Protein AF-A0A846C1R8-F1 (afdb_monomer)

Sequence (75 aa):
MQSLYCYIHKKSVPPNVAPPIKTVIIWIAKLGGFLDRKKDGEPGIKCLWKGLRRLFDIAQSWKLAKSSSEDDFKI

Radius of gyration: 14.71 Å; Cα contacts (8 Å, |Δi|>4): 62; chains: 1; bounding box: 34×23×45 Å

Mean predicted aligned error: 6.39 Å

pLDDT: mean 85.67, std 12.51, range [44.19, 97.0]

Stru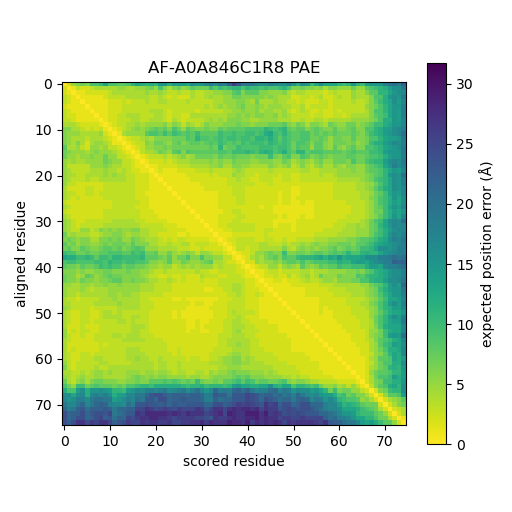cture (mmCIF, N/CA/C/O backbone):
data_AF-A0A846C1R8-F1
#
_entry.id   AF-A0A846C1R8-F1
#
loop_
_atom_site.group_PDB
_atom_site.id
_atom_site.type_symbol
_atom_site.label_atom_id
_atom_site.label_alt_id
_atom_site.label_comp_id
_atom_site.label_asym_id
_atom_site.label_entity_id
_atom_site.label_seq_id
_atom_site.pdbx_PDB_ins_code
_atom_site.Cartn_x
_atom_site.Cartn_y
_atom_site.Cartn_z
_atom_site.occupancy
_atom_site.B_iso_or_equiv
_atom_site.auth_seq_id
_atom_site.auth_comp_id
_atom_site.auth_asym_id
_atom_site.auth_atom_id
_atom_site.pdbx_PDB_model_num
ATOM 1 N N . MET A 1 1 ? -2.921 -3.884 -12.045 1.00 61.62 1 MET A N 1
ATOM 2 C CA . MET A 1 1 ? -1.805 -3.726 -11.082 1.00 61.62 1 MET A CA 1
ATOM 3 C C . MET A 1 1 ? -1.082 -5.059 -10.894 1.00 61.62 1 MET A C 1
ATOM 5 O O . MET A 1 1 ? -1.374 -5.787 -9.955 1.00 61.62 1 MET A O 1
ATOM 9 N N . GLN A 1 2 ? -0.171 -5.404 -11.807 1.00 81.06 2 GLN A N 1
ATOM 10 C CA . GLN A 1 2 ? 0.591 -6.662 -11.748 1.00 81.06 2 GLN A CA 1
ATOM 11 C C . GLN A 1 2 ? 1.714 -6.586 -10.699 1.00 81.06 2 GLN A C 1
ATOM 13 O O . GLN A 1 2 ? 1.853 -7.482 -9.875 1.00 81.06 2 GLN A O 1
ATOM 18 N N . SER A 1 3 ? 2.421 -5.453 -10.647 1.00 84.06 3 SER A N 1
ATOM 19 C CA . SER A 1 3 ? 3.508 -5.186 -9.696 1.00 84.06 3 SER A CA 1
ATOM 20 C C . SER A 1 3 ? 3.083 -5.293 -8.224 1.00 84.06 3 SER A C 1
ATOM 22 O O . SER A 1 3 ? 3.788 -5.905 -7.428 1.00 84.06 3 SER A O 1
ATOM 24 N N . LEU A 1 4 ? 1.906 -4.762 -7.861 1.00 87.81 4 LEU A N 1
ATOM 25 C CA . LEU A 1 4 ? 1.357 -4.855 -6.499 1.00 87.81 4 LEU A CA 1
ATOM 26 C C . LEU A 1 4 ? 1.130 -6.306 -6.068 1.00 87.81 4 LEU A C 1
ATOM 28 O O . LEU A 1 4 ? 1.518 -6.694 -4.967 1.00 87.81 4 LEU A O 1
ATOM 32 N N . TYR A 1 5 ? 0.502 -7.102 -6.937 1.00 87.12 5 TYR A N 1
ATOM 33 C CA . TYR A 1 5 ? 0.239 -8.508 -6.651 1.00 87.12 5 TYR A CA 1
ATOM 34 C C . TYR A 1 5 ? 1.548 -9.273 -6.462 1.00 87.12 5 TYR A C 1
ATOM 36 O O . TYR A 1 5 ? 1.723 -9.963 -5.459 1.00 87.12 5 TYR A O 1
ATOM 44 N N . CYS A 1 6 ? 2.473 -9.113 -7.409 1.00 85.69 6 CYS A N 1
ATOM 45 C CA . CYS A 1 6 ? 3.776 -9.762 -7.385 1.00 85.69 6 CYS A CA 1
ATOM 46 C C . CYS A 1 6 ? 4.555 -9.418 -6.111 1.00 85.69 6 CYS A C 1
ATOM 48 O O . CYS A 1 6 ? 5.117 -10.308 -5.475 1.00 85.69 6 CYS A O 1
ATOM 50 N N . TYR A 1 7 ? 4.507 -8.154 -5.681 1.00 87.25 7 TYR A N 1
ATOM 51 C CA . TYR A 1 7 ? 5.141 -7.692 -4.450 1.00 87.25 7 TYR A CA 1
ATOM 52 C C . TYR A 1 7 ? 4.531 -8.324 -3.189 1.00 87.25 7 TYR A C 1
ATOM 54 O O . TYR A 1 7 ? 5.259 -8.831 -2.337 1.00 87.25 7 TYR A O 1
ATOM 62 N N . ILE A 1 8 ? 3.200 -8.343 -3.071 1.00 86.38 8 ILE A N 1
ATOM 63 C CA . ILE A 1 8 ? 2.507 -8.877 -1.886 1.00 86.38 8 ILE A CA 1
ATOM 64 C C . ILE A 1 8 ? 2.644 -10.393 -1.784 1.00 86.38 8 ILE A C 1
ATOM 66 O O . ILE A 1 8 ? 2.899 -10.923 -0.704 1.00 86.38 8 ILE A O 1
ATOM 70 N N . HIS A 1 9 ? 2.477 -11.092 -2.904 1.00 86.44 9 HIS A N 1
ATOM 71 C CA . HIS A 1 9 ? 2.521 -12.549 -2.949 1.00 86.44 9 HIS A CA 1
ATOM 72 C C . HIS A 1 9 ? 3.933 -13.104 -3.159 1.00 86.44 9 HIS A C 1
ATOM 74 O O . HIS A 1 9 ? 4.091 -14.323 -3.164 1.00 86.44 9 HIS A O 1
ATOM 80 N N . LYS A 1 10 ? 4.945 -12.238 -3.319 1.00 84.94 10 LYS A N 1
ATOM 81 C CA . LYS A 1 10 ? 6.340 -12.599 -3.623 1.00 84.94 10 LYS A CA 1
ATOM 82 C C . LYS A 1 10 ? 6.449 -13.557 -4.817 1.00 84.94 10 LYS A C 1
ATOM 84 O O . LYS A 1 10 ? 7.208 -14.521 -4.791 1.00 84.94 10 LYS A O 1
ATOM 89 N N . LYS A 1 11 ? 5.652 -13.307 -5.858 1.00 84.62 11 LYS A N 1
ATOM 90 C CA . LYS A 1 11 ? 5.626 -14.093 -7.100 1.00 84.62 11 LYS A CA 1
ATOM 91 C C . LYS A 1 11 ? 6.079 -13.224 -8.263 1.00 84.62 11 LYS A C 1
ATOM 93 O O . LYS A 1 11 ? 5.742 -12.051 -8.304 1.00 84.62 11 LYS A O 1
ATOM 98 N N . SER A 1 12 ? 6.804 -13.808 -9.216 1.00 76.94 12 SER A N 1
ATOM 99 C CA . SER A 1 12 ? 7.206 -13.103 -10.444 1.00 76.94 12 SER A CA 1
ATOM 100 C C . SER A 1 12 ? 6.074 -13.052 -11.483 1.00 76.94 12 SER A C 1
ATOM 102 O O . SER A 1 12 ? 6.007 -12.145 -12.309 1.00 76.94 12 SER A O 1
ATOM 104 N N . VAL A 1 13 ? 5.134 -14.002 -11.403 1.00 81.62 13 VAL A N 1
ATOM 105 C CA . VAL A 1 13 ? 4.019 -14.122 -12.346 1.00 81.62 13 VAL A CA 1
ATOM 106 C C . VAL A 1 13 ? 2.764 -13.458 -11.768 1.00 81.62 13 VAL A C 1
ATOM 108 O O . VAL A 1 13 ? 2.291 -13.876 -10.703 1.00 81.62 13 VAL A O 1
ATOM 111 N N . PRO A 1 14 ? 2.207 -12.439 -12.443 1.00 82.44 14 PRO A N 1
ATOM 112 C CA . PRO A 1 14 ? 0.947 -11.832 -12.043 1.00 82.44 14 PRO A CA 1
ATOM 113 C C . PRO A 1 14 ? -0.247 -12.738 -12.382 1.00 82.44 14 PRO A C 1
ATOM 115 O O . PRO A 1 14 ? -0.160 -13.578 -13.278 1.00 82.44 14 PRO A O 1
ATOM 118 N N . PRO A 1 15 ? -1.386 -12.572 -11.693 1.00 83.50 15 PRO A N 1
ATOM 119 C CA . PRO A 1 15 ? -2.567 -13.376 -11.941 1.00 83.50 15 PRO A CA 1
ATOM 120 C C . PRO A 1 15 ? -3.189 -12.966 -13.276 1.00 83.50 15 PRO A C 1
ATOM 122 O O . PRO A 1 15 ? -3.199 -11.786 -13.631 1.00 83.50 15 PRO A O 1
ATOM 125 N N . ASN A 1 16 ? -3.753 -13.943 -13.985 1.00 83.12 16 ASN A N 1
ATOM 126 C CA . ASN A 1 16 ? -4.481 -13.689 -15.229 1.00 83.12 16 ASN A CA 1
ATOM 127 C C . ASN A 1 16 ? -5.828 -12.984 -14.966 1.00 83.12 16 ASN A C 1
ATOM 129 O O . ASN A 1 16 ? -6.292 -12.173 -15.759 1.00 83.12 16 ASN A O 1
ATOM 133 N N . VAL A 1 17 ? -6.439 -13.258 -13.808 1.00 86.94 17 VAL A N 1
ATOM 134 C CA . VAL A 1 17 ? -7.697 -12.636 -13.380 1.00 86.94 17 VAL A CA 1
ATOM 135 C C . VAL A 1 17 ? -7.410 -11.481 -12.427 1.00 86.94 17 VAL A C 1
ATOM 137 O O . VAL A 1 17 ? -6.668 -11.628 -11.452 1.00 86.94 17 VAL A O 1
ATOM 140 N N . ALA A 1 18 ? -8.015 -10.325 -12.698 1.00 85.19 18 ALA A N 1
ATOM 141 C CA . ALA A 1 18 ? -7.882 -9.155 -11.844 1.00 85.19 18 ALA A CA 1
ATOM 142 C C . ALA A 1 18 ? -8.574 -9.379 -10.481 1.00 85.19 18 ALA A C 1
ATOM 144 O O . ALA A 1 18 ? -9.714 -9.846 -10.440 1.00 85.19 18 ALA A O 1
ATOM 145 N N . PRO A 1 19 ? -7.920 -9.034 -9.358 1.00 88.94 19 PRO A N 1
ATOM 146 C CA . PRO A 1 19 ? -8.536 -9.120 -8.040 1.00 88.94 19 PRO A CA 1
ATOM 147 C C . PRO A 1 19 ? -9.638 -8.057 -7.862 1.00 88.94 19 PRO A C 1
ATOM 149 O O . PRO A 1 19 ? -9.586 -7.003 -8.504 1.00 88.94 19 PRO A O 1
ATOM 152 N N . PRO A 1 20 ? -10.600 -8.273 -6.945 1.00 92.50 20 PRO A N 1
ATOM 153 C CA . PRO A 1 20 ? -11.627 -7.286 -6.622 1.00 92.50 20 PRO A CA 1
ATOM 154 C C . PRO A 1 20 ? -11.035 -5.967 -6.114 1.00 92.50 20 PRO A C 1
ATOM 156 O O . PRO A 1 20 ? -10.050 -5.959 -5.371 1.00 92.50 20 PRO A O 1
ATOM 159 N N . ILE A 1 21 ? -11.689 -4.844 -6.427 1.00 91.19 21 ILE A N 1
ATOM 160 C CA . ILE A 1 21 ? -11.197 -3.509 -6.048 1.00 91.19 21 ILE A CA 1
ATOM 161 C C . ILE A 1 21 ? -11.014 -3.352 -4.534 1.00 91.19 21 ILE A C 1
ATOM 163 O O . ILE A 1 21 ? -10.012 -2.800 -4.088 1.00 91.19 21 ILE A O 1
ATOM 167 N N . LYS A 1 22 ? -11.924 -3.917 -3.731 1.00 90.94 22 LYS A N 1
ATOM 168 C CA . LYS A 1 22 ? -11.833 -3.897 -2.265 1.00 90.94 22 LYS A CA 1
ATOM 169 C C . LYS A 1 22 ? -10.546 -4.559 -1.7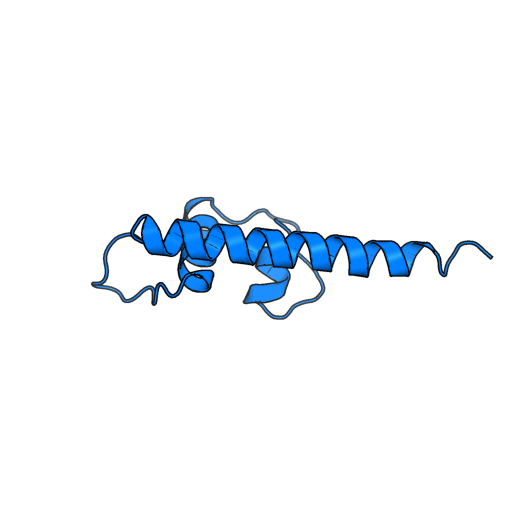69 1.00 90.94 22 LYS A C 1
ATOM 171 O O . LYS A 1 22 ? -9.870 -4.024 -0.897 1.00 90.94 22 LYS A O 1
ATOM 176 N N . THR A 1 23 ? -10.175 -5.690 -2.363 1.00 91.25 23 THR A N 1
ATOM 177 C CA . THR A 1 23 ? -8.936 -6.404 -2.042 1.00 91.25 23 THR A CA 1
ATOM 178 C C . THR A 1 23 ? -7.712 -5.564 -2.396 1.00 91.25 23 THR A C 1
ATOM 180 O O . THR A 1 23 ? -6.785 -5.462 -1.596 1.00 91.25 23 THR A O 1
ATOM 183 N N . VAL A 1 24 ? -7.734 -4.899 -3.553 1.00 93.06 24 VAL A N 1
ATOM 184 C CA . VAL A 1 24 ? -6.660 -3.989 -3.976 1.00 93.06 24 VAL A CA 1
ATOM 185 C C . VAL A 1 24 ? -6.518 -2.810 -3.009 1.00 93.06 24 VAL A C 1
ATOM 187 O O . VAL A 1 24 ? -5.403 -2.477 -2.619 1.00 93.06 24 VAL A O 1
ATOM 190 N N . ILE A 1 25 ? -7.625 -2.210 -2.569 1.00 93.44 25 ILE A N 1
ATOM 191 C CA . ILE A 1 25 ? -7.617 -1.109 -1.593 1.00 93.44 25 ILE A CA 1
ATOM 192 C C . ILE A 1 25 ? -6.990 -1.560 -0.269 1.00 93.44 25 ILE A C 1
ATOM 194 O O . ILE A 1 25 ? -6.137 -0.857 0.273 1.00 93.44 25 ILE A O 1
ATOM 198 N N . ILE A 1 26 ? -7.347 -2.749 0.225 1.00 93.69 26 ILE A N 1
ATOM 199 C CA . ILE A 1 26 ? -6.761 -3.315 1.450 1.00 93.69 26 ILE A CA 1
ATOM 200 C C . ILE A 1 26 ? -5.257 -3.533 1.272 1.00 93.69 26 ILE A C 1
ATOM 202 O O . ILE A 1 26 ? -4.469 -3.134 2.123 1.00 93.69 26 ILE A O 1
ATOM 206 N N . TRP A 1 27 ? -4.828 -4.111 0.154 1.00 94.81 27 TRP A N 1
ATOM 207 C CA . TRP A 1 27 ? -3.414 -4.298 -0.170 1.00 94.81 27 TRP A CA 1
ATOM 208 C C . TRP A 1 27 ? -2.621 -2.993 -0.180 1.00 94.81 27 TRP A C 1
ATOM 210 O O . TRP A 1 27 ? -1.549 -2.920 0.421 1.00 94.81 27 TRP A O 1
ATOM 220 N N . ILE A 1 28 ? -3.168 -1.950 -0.802 1.00 95.25 28 ILE A N 1
ATOM 221 C CA . ILE A 1 28 ? -2.576 -0.610 -0.800 1.00 95.25 28 ILE A CA 1
ATOM 222 C C . ILE A 1 28 ? -2.492 -0.084 0.632 1.00 95.25 28 ILE A C 1
ATOM 224 O O . ILE A 1 28 ? -1.431 0.358 1.064 1.00 95.25 28 ILE A O 1
ATOM 228 N N . ALA A 1 29 ? -3.567 -0.185 1.409 1.00 95.44 29 ALA A N 1
ATOM 229 C CA . ALA A 1 29 ? -3.558 0.252 2.797 1.00 95.44 29 ALA A CA 1
ATOM 230 C C . ALA A 1 29 ? -2.508 -0.495 3.638 1.00 95.44 29 ALA A C 1
ATOM 232 O O . ALA A 1 29 ? -1.839 0.128 4.466 1.00 95.44 29 ALA A O 1
ATOM 233 N N . LYS A 1 30 ? -2.316 -1.801 3.406 1.00 93.88 30 LYS A N 1
ATOM 234 C CA . LYS A 1 30 ? -1.303 -2.623 4.089 1.00 93.88 30 LYS A CA 1
ATOM 235 C C . LYS A 1 30 ? 0.116 -2.147 3.792 1.00 93.88 30 LYS A C 1
ATOM 237 O O . LYS A 1 30 ? 0.918 -2.063 4.717 1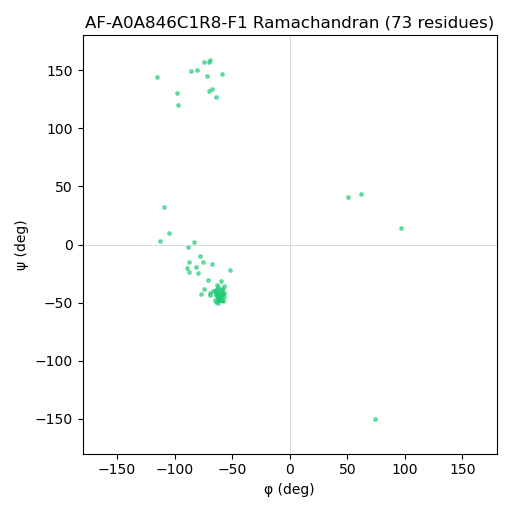.00 93.88 30 LYS A O 1
ATOM 242 N N . LEU A 1 31 ? 0.408 -1.722 2.558 1.00 94.50 31 LEU A N 1
ATOM 243 C CA . LEU A 1 31 ? 1.680 -1.052 2.237 1.00 94.50 31 LEU A 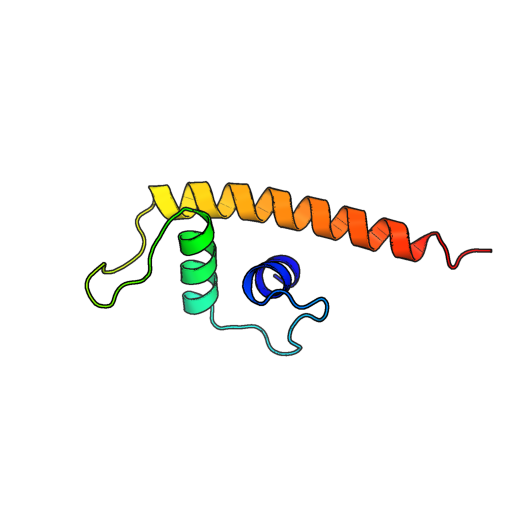CA 1
ATOM 244 C C . LEU A 1 31 ? 1.883 0.237 3.047 1.00 94.50 31 LEU A C 1
ATOM 246 O O . LEU A 1 31 ? 3.010 0.591 3.379 1.00 94.50 31 LEU A O 1
ATOM 250 N N . GLY A 1 32 ? 0.796 0.933 3.381 1.00 93.25 32 GLY A N 1
ATOM 251 C CA . GLY A 1 32 ? 0.806 2.126 4.225 1.00 93.25 32 GLY A CA 1
ATOM 252 C C . GLY A 1 32 ? 0.807 1.864 5.735 1.00 93.25 32 GLY A C 1
ATOM 253 O O . GLY A 1 32 ? 0.770 2.831 6.505 1.00 93.25 32 GLY A O 1
ATOM 254 N N . GLY A 1 33 ? 0.844 0.600 6.169 1.00 93.12 33 GLY A N 1
ATOM 255 C CA . GLY A 1 33 ? 0.858 0.190 7.577 1.00 93.12 33 GLY A CA 1
ATOM 256 C C . GLY A 1 33 ? -0.506 -0.190 8.164 1.00 93.12 33 GLY A C 1
ATOM 257 O O . GLY A 1 33 ? -0.636 -0.272 9.381 1.00 93.12 33 GLY A O 1
ATOM 258 N N . PHE A 1 34 ? -1.536 -0.400 7.339 1.00 93.75 34 PHE A N 1
ATOM 259 C CA . PHE A 1 34 ? -2.799 -0.981 7.802 1.00 93.75 34 PHE A CA 1
ATOM 260 C C . PHE A 1 34 ? -2.608 -2.464 8.144 1.00 93.75 34 PHE A C 1
ATOM 262 O O . PHE A 1 34 ? -2.030 -3.211 7.359 1.00 93.75 34 PHE A O 1
ATOM 269 N N . LEU A 1 35 ? -3.087 -2.894 9.310 1.00 89.06 35 LEU A N 1
ATOM 270 C CA . LEU A 1 35 ? -2.896 -4.269 9.783 1.00 89.06 35 LEU A CA 1
ATOM 271 C C . LEU A 1 35 ? -3.981 -5.232 9.301 1.00 89.06 35 LEU A C 1
ATOM 273 O O . LEU A 1 35 ? -3.707 -6.427 9.218 1.00 89.06 35 LEU A O 1
ATOM 277 N N . ASP A 1 36 ? -5.168 -4.720 8.954 1.00 90.69 36 ASP A N 1
ATOM 278 C CA . ASP A 1 36 ? -6.310 -5.528 8.506 1.00 90.69 36 ASP A CA 1
ATOM 279 C C . ASP A 1 36 ? -6.804 -6.518 9.585 1.00 90.69 36 ASP A C 1
ATOM 281 O O . ASP A 1 36 ? -7.059 -7.694 9.319 1.00 90.69 36 ASP A O 1
ATOM 285 N N . ARG A 1 37 ? -6.915 -6.070 10.850 1.00 91.38 37 ARG A N 1
ATOM 286 C CA . ARG A 1 37 ? -7.504 -6.895 11.922 1.00 91.38 37 ARG A CA 1
ATOM 287 C C . ARG A 1 37 ? -9.027 -6.848 11.848 1.00 91.38 37 ARG A C 1
ATOM 289 O O . ARG A 1 37 ? -9.614 -5.820 11.524 1.00 91.38 37 ARG A O 1
ATOM 296 N N . LYS A 1 38 ? -9.687 -7.928 12.286 1.00 84.00 38 LYS A N 1
ATOM 297 C CA . LYS A 1 38 ? -11.159 -8.088 12.246 1.00 84.00 38 LYS A CA 1
ATOM 298 C C . LYS A 1 38 ? -11.973 -6.932 12.864 1.00 84.00 38 LYS A C 1
ATOM 300 O O . LYS A 1 38 ? -13.147 -6.808 12.544 1.00 84.00 38 LYS A O 1
ATOM 305 N N . LYS A 1 39 ? -11.386 -6.125 13.758 1.00 86.31 39 LYS A N 1
ATOM 306 C CA . LYS A 1 39 ? -12.046 -4.997 14.445 1.00 86.31 39 LYS A CA 1
ATOM 307 C C . LYS A 1 39 ? -11.504 -3.614 14.056 1.00 86.31 39 LYS A C 1
ATOM 309 O O . LYS A 1 39 ? -11.952 -2.630 14.628 1.00 86.31 39 LYS A O 1
ATOM 314 N N . ASP A 1 40 ? -10.553 -3.525 13.124 1.00 80.31 40 ASP A N 1
ATOM 315 C CA . ASP A 1 40 ? -9.931 -2.240 12.758 1.00 80.31 40 ASP A CA 1
ATOM 316 C C . ASP A 1 40 ? -10.841 -1.362 11.879 1.00 80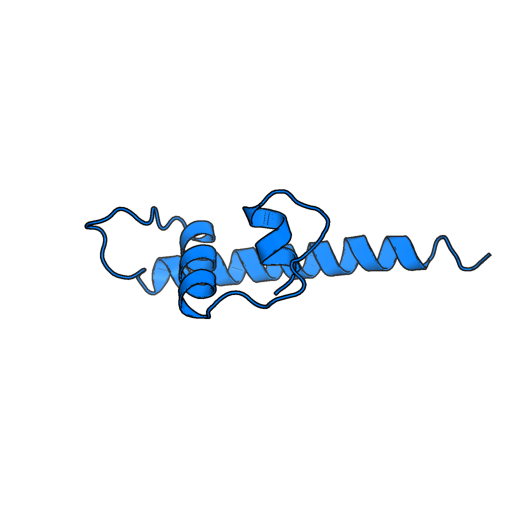.31 40 ASP A C 1
ATOM 318 O O . ASP A 1 40 ? -10.593 -0.166 11.750 1.00 80.31 40 ASP A O 1
ATOM 322 N N . GLY A 1 41 ? -11.902 -1.931 11.296 1.00 86.81 41 GLY A N 1
ATOM 323 C CA . GLY A 1 41 ? -12.778 -1.221 10.365 1.00 86.81 41 GLY A CA 1
ATOM 324 C C . GLY A 1 41 ? -12.120 -1.018 8.999 1.00 86.81 41 GLY A C 1
ATOM 325 O O . GLY A 1 41 ? -11.314 -1.837 8.557 1.00 86.81 41 GLY A O 1
ATOM 326 N N . GLU A 1 42 ? -12.488 0.057 8.306 1.00 89.69 42 GLU A N 1
ATOM 327 C CA . GLU A 1 42 ? -11.924 0.382 6.995 1.00 89.69 42 GLU A CA 1
ATOM 328 C C . GLU A 1 42 ? -10.613 1.177 7.109 1.00 89.69 42 GLU A C 1
ATOM 330 O O . GLU A 1 42 ? -10.417 1.951 8.051 1.00 89.69 42 GLU A O 1
ATOM 335 N N . PRO A 1 43 ? -9.684 1.016 6.151 1.00 93.06 43 PRO A N 1
ATOM 336 C CA . PRO A 1 43 ? -8.419 1.731 6.175 1.00 93.06 43 PRO A CA 1
ATOM 337 C C . PRO A 1 43 ? -8.609 3.246 6.048 1.00 93.06 43 PRO A C 1
ATOM 339 O O . PRO A 1 43 ? -9.202 3.748 5.097 1.00 93.06 43 PRO A O 1
ATOM 342 N N . GLY A 1 44 ? -8.023 3.995 6.984 1.00 93.19 44 GLY A N 1
ATOM 343 C CA . GLY A 1 44 ? -8.061 5.455 6.962 1.00 93.19 44 GLY A CA 1
ATOM 344 C C . GLY A 1 44 ? -7.237 6.086 5.829 1.00 93.19 44 GLY A C 1
ATOM 345 O O . GLY A 1 44 ? -6.257 5.517 5.334 1.00 93.19 44 GLY A O 1
ATOM 346 N N . ILE A 1 45 ? -7.573 7.336 5.488 1.00 93.81 45 ILE A N 1
ATOM 347 C CA . ILE A 1 45 ? -6.977 8.095 4.373 1.00 93.81 45 ILE A CA 1
ATOM 348 C C . ILE A 1 45 ? -5.448 8.231 4.464 1.00 93.81 45 ILE A C 1
ATOM 350 O O . ILE A 1 45 ? -4.751 8.140 3.456 1.00 93.81 45 ILE A O 1
ATOM 354 N N . LYS A 1 46 ? -4.893 8.365 5.676 1.00 94.69 46 LYS A N 1
ATOM 355 C CA . LYS A 1 46 ? -3.437 8.458 5.896 1.00 94.69 46 LYS A CA 1
ATOM 356 C C . LYS A 1 46 ? -2.707 7.171 5.499 1.00 94.69 46 LYS A C 1
ATOM 358 O O . LYS A 1 46 ? -1.615 7.233 4.937 1.00 94.69 46 LYS A O 1
ATOM 363 N N . CYS A 1 47 ? -3.285 6.007 5.797 1.00 93.88 47 CYS A N 1
ATOM 364 C CA . CYS A 1 47 ? -2.705 4.722 5.406 1.00 93.88 47 CYS A CA 1
ATOM 365 C C . CYS A 1 47 ? -2.791 4.529 3.892 1.00 93.88 47 CYS A C 1
ATOM 367 O O . CYS A 1 47 ? -1.804 4.129 3.281 1.00 93.88 47 CYS A O 1
ATOM 369 N N . LEU A 1 48 ? -3.915 4.900 3.277 1.00 95.44 48 LEU A N 1
ATOM 370 C CA . LEU A 1 48 ? -4.067 4.842 1.824 1.00 95.44 48 LEU A CA 1
ATOM 371 C C . LEU A 1 48 ? -3.045 5.721 1.099 1.00 95.44 48 LEU A C 1
ATOM 373 O O . LEU A 1 48 ? -2.363 5.229 0.208 1.00 95.44 48 LEU A O 1
ATOM 377 N N . TRP A 1 49 ? -2.856 6.973 1.520 1.00 96.19 49 TRP A N 1
ATOM 378 C CA . TRP A 1 49 ? -1.866 7.869 0.909 1.00 96.19 49 TRP A CA 1
ATOM 379 C C . TRP A 1 49 ? -0.438 7.324 0.970 1.00 96.19 49 TRP A C 1
ATOM 381 O O . TRP A 1 49 ? 0.263 7.303 -0.043 1.00 96.19 49 TRP A O 1
ATOM 391 N N . LYS A 1 50 ? -0.009 6.840 2.142 1.00 97.00 50 LYS A N 1
ATOM 392 C CA . LYS A 1 50 ? 1.311 6.207 2.296 1.00 97.00 50 LYS A CA 1
ATOM 393 C C . LYS A 1 50 ? 1.449 4.979 1.393 1.00 97.00 50 LYS A C 1
ATOM 395 O O . LYS A 1 50 ? 2.466 4.817 0.722 1.00 97.00 50 LYS A O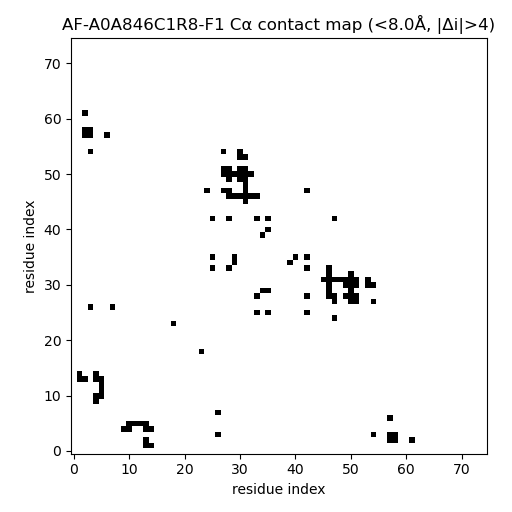 1
ATOM 400 N N . GLY A 1 51 ? 0.410 4.149 1.356 1.00 96.31 51 GLY A N 1
ATOM 401 C CA . GLY A 1 51 ? 0.348 2.954 0.525 1.00 96.31 51 GLY A CA 1
ATOM 402 C C . GLY A 1 51 ? 0.438 3.248 -0.969 1.00 96.31 51 GLY A C 1
ATOM 403 O O . GLY A 1 51 ? 1.197 2.594 -1.677 1.00 96.31 51 GLY A O 1
ATOM 404 N N . LEU A 1 52 ? -0.288 4.263 -1.443 1.00 95.94 52 LEU A N 1
ATOM 405 C CA . LEU A 1 52 ? -0.282 4.695 -2.841 1.00 95.94 52 LEU A CA 1
ATOM 406 C C . LEU A 1 52 ? 1.086 5.220 -3.270 1.00 95.94 52 LEU A C 1
ATOM 408 O O . LEU A 1 52 ? 1.564 4.845 -4.339 1.00 95.94 52 LEU A O 1
ATOM 412 N N . ARG A 1 53 ? 1.746 6.028 -2.430 1.00 96.31 53 ARG A N 1
ATOM 413 C CA . ARG A 1 53 ? 3.112 6.492 -2.709 1.00 96.31 53 ARG A CA 1
ATOM 414 C C . ARG A 1 53 ? 4.071 5.308 -2.843 1.00 96.31 53 ARG A C 1
ATOM 416 O O . ARG A 1 53 ? 4.788 5.219 -3.832 1.00 96.31 53 ARG A O 1
ATOM 423 N N . ARG A 1 54 ? 4.011 4.346 -1.916 1.00 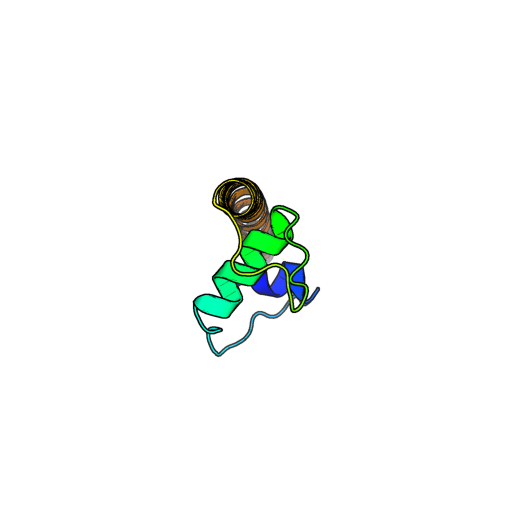95.00 54 ARG A N 1
ATOM 424 C CA . ARG A 1 54 ? 4.857 3.146 -1.976 1.00 95.00 54 ARG A CA 1
ATOM 425 C C . ARG A 1 54 ? 4.559 2.275 -3.196 1.00 95.00 54 ARG A C 1
ATOM 427 O O . ARG A 1 54 ? 5.477 1.730 -3.802 1.00 95.00 54 ARG A O 1
ATOM 434 N N . LEU A 1 55 ? 3.286 2.143 -3.559 1.00 95.00 55 LEU A N 1
ATOM 435 C CA . LEU A 1 55 ? 2.869 1.436 -4.763 1.00 95.00 55 LEU A CA 1
ATOM 436 C C . LEU A 1 55 ? 3.429 2.097 -6.025 1.00 95.00 55 LEU A C 1
ATOM 438 O O . LEU A 1 55 ? 3.852 1.385 -6.933 1.00 95.00 55 LEU A O 1
ATOM 442 N N . PHE A 1 56 ? 3.416 3.429 -6.095 1.00 94.81 56 PHE A N 1
ATOM 443 C CA . PHE A 1 56 ? 3.959 4.154 -7.237 1.00 94.81 56 PHE A CA 1
ATOM 444 C C . PHE A 1 56 ? 5.440 3.823 -7.433 1.00 94.81 56 PHE A C 1
ATOM 446 O O . PHE A 1 56 ? 5.820 3.416 -8.529 1.00 94.81 56 PHE A O 1
ATOM 453 N N . ASP A 1 57 ? 6.234 3.865 -6.360 1.00 94.12 57 ASP A N 1
ATOM 454 C CA . ASP A 1 57 ? 7.652 3.489 -6.399 1.00 94.12 57 ASP A CA 1
ATOM 455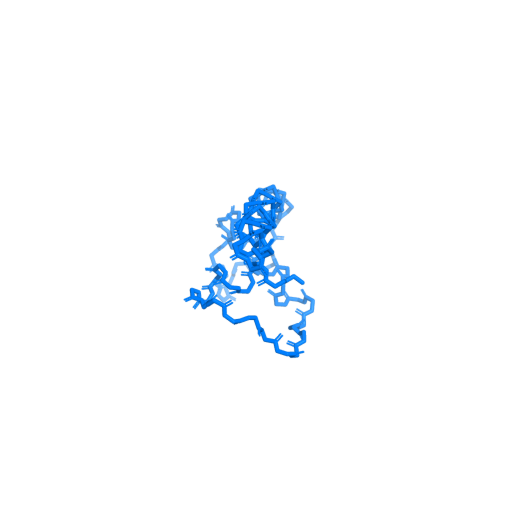 C C . ASP A 1 57 ? 7.837 2.046 -6.896 1.00 94.12 57 ASP A C 1
ATOM 457 O O . ASP A 1 57 ? 8.600 1.796 -7.827 1.00 94.12 57 ASP A O 1
ATOM 461 N N . ILE A 1 58 ? 7.074 1.093 -6.340 1.00 92.94 58 ILE A N 1
ATOM 462 C CA . ILE A 1 58 ? 7.115 -0.323 -6.745 1.00 92.94 58 ILE A CA 1
ATOM 463 C C . ILE A 1 58 ? 6.762 -0.487 -8.228 1.00 92.94 58 ILE A C 1
ATOM 465 O O . ILE A 1 58 ? 7.385 -1.280 -8.932 1.00 92.94 58 ILE A O 1
ATOM 469 N N . ALA A 1 59 ? 5.757 0.237 -8.721 1.00 92.50 59 ALA A N 1
ATOM 470 C CA . ALA A 1 59 ? 5.342 0.171 -10.116 1.00 92.50 59 ALA A CA 1
ATOM 471 C C . ALA A 1 59 ? 6.414 0.727 -11.063 1.00 92.50 59 ALA A C 1
ATOM 473 O O . ALA A 1 59 ? 6.652 0.123 -12.109 1.00 92.50 59 ALA A O 1
ATOM 474 N N . GLN A 1 60 ? 7.083 1.822 -10.689 1.00 93.50 60 GLN A N 1
ATOM 475 C CA . GLN A 1 60 ? 8.204 2.366 -11.458 1.00 93.50 60 GLN A CA 1
ATOM 476 C C . GLN A 1 60 ? 9.378 1.385 -11.486 1.00 93.50 60 GLN A C 1
ATOM 478 O O . GLN A 1 60 ? 9.848 1.036 -12.567 1.00 93.50 60 GLN A O 1
ATOM 483 N N . SER A 1 61 ? 9.796 0.857 -10.331 1.00 91.12 61 SER A N 1
ATOM 484 C CA . SER A 1 61 ? 10.874 -0.138 -10.260 1.00 91.12 61 SER A CA 1
ATOM 485 C C . SER A 1 61 ? 10.554 -1.398 -11.061 1.00 91.12 61 SER A C 1
ATOM 487 O O . SER A 1 61 ? 11.418 -1.917 -11.755 1.00 91.12 61 SER A O 1
ATOM 489 N N . TRP A 1 62 ? 9.307 -1.873 -11.016 1.00 89.69 62 TRP A N 1
ATOM 490 C CA . TRP A 1 62 ? 8.864 -3.021 -11.807 1.00 89.69 62 TRP A CA 1
ATOM 491 C C . TRP A 1 62 ? 8.940 -2.748 -13.310 1.00 89.69 62 TRP A C 1
ATOM 493 O O . TRP A 1 62 ? 9.367 -3.610 -14.073 1.00 89.69 62 TRP A O 1
ATOM 503 N N . LYS A 1 63 ? 8.534 -1.550 -13.746 1.00 89.81 63 LYS A N 1
ATOM 504 C CA . LYS A 1 63 ? 8.620 -1.150 -15.153 1.00 89.81 63 LYS A CA 1
ATOM 50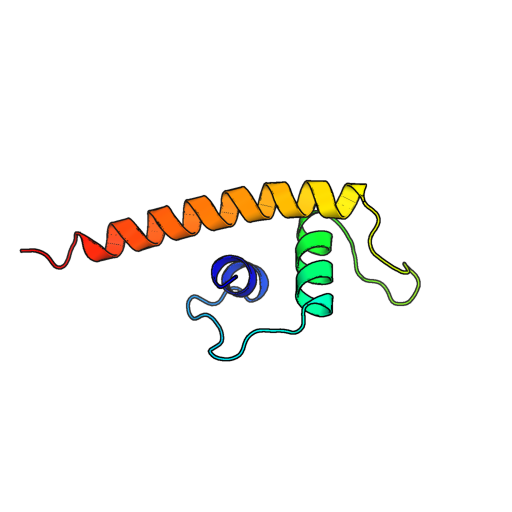5 C C . LYS A 1 63 ? 10.074 -1.114 -15.625 1.00 89.81 63 LYS A C 1
ATOM 507 O O . LYS A 1 63 ? 10.356 -1.675 -16.674 1.00 89.81 63 LYS A O 1
ATOM 512 N N . LEU A 1 64 ? 10.968 -0.527 -14.826 1.00 90.00 64 LEU A N 1
ATOM 513 C CA . LEU A 1 64 ? 12.405 -0.472 -15.110 1.00 90.00 64 LEU A CA 1
ATOM 514 C C . LEU A 1 64 ? 13.035 -1.870 -15.165 1.00 90.00 64 LEU A C 1
ATOM 516 O O . LEU A 1 64 ? 13.755 -2.189 -16.104 1.00 90.00 64 LEU A O 1
ATOM 520 N N . ALA A 1 65 ? 12.716 -2.730 -14.195 1.00 87.19 65 ALA A N 1
ATOM 521 C CA . ALA A 1 65 ? 13.222 -4.100 -14.161 1.00 87.19 65 ALA A CA 1
ATOM 522 C C . ALA A 1 65 ? 12.766 -4.918 -15.379 1.00 87.19 65 ALA A C 1
ATOM 524 O O . ALA A 1 65 ? 13.531 -5.725 -15.895 1.00 87.19 65 ALA A O 1
ATOM 525 N N . LYS A 1 66 ? 11.532 -4.699 -15.854 1.00 82.12 66 LYS A N 1
ATOM 526 C CA . LYS A 1 66 ? 11.018 -5.362 -17.057 1.00 82.12 66 LYS A CA 1
ATOM 527 C C . LYS A 1 66 ? 11.611 -4.812 -18.351 1.00 82.12 66 LYS A C 1
ATOM 529 O O . LYS A 1 66 ? 11.871 -5.610 -19.242 1.00 82.12 66 LYS A O 1
ATOM 534 N N . SER A 1 67 ? 11.840 -3.501 -18.457 1.00 76.94 67 SER A N 1
ATOM 535 C CA . SER A 1 67 ? 12.473 -2.928 -19.653 1.00 76.94 67 SER A CA 1
ATOM 536 C C . SER A 1 67 ? 13.898 -3.444 -19.850 1.00 76.94 67 SER A C 1
ATOM 538 O O . SER A 1 67 ? 14.281 -3.722 -20.976 1.00 76.94 67 SER A O 1
ATOM 540 N N . SER A 1 68 ? 14.651 -3.686 -18.771 1.00 62.09 68 SER A N 1
ATOM 541 C CA . SER A 1 68 ? 15.998 -4.264 -18.878 1.00 62.09 68 SER A CA 1
ATOM 542 C C . SER A 1 68 ? 16.024 -5.713 -19.378 1.00 62.09 68 SER A C 1
ATOM 544 O O . SER A 1 68 ? 17.075 -6.174 -19.787 1.00 62.09 68 SER A O 1
ATOM 546 N N . SER A 1 69 ? 14.901 -6.441 -19.357 1.00 57.81 69 SER A N 1
ATOM 547 C CA . SER A 1 69 ? 14.830 -7.814 -19.885 1.00 57.81 69 SER A CA 1
ATOM 548 C C . SER A 1 69 ? 14.500 -7.877 -21.384 1.00 57.81 69 SER A C 1
ATOM 550 O O . SER A 1 69 ? 14.654 -8.933 -21.988 1.00 57.81 69 SER A O 1
ATOM 552 N N . GLU A 1 70 ? 14.015 -6.783 -21.982 1.00 56.03 70 GLU A N 1
ATOM 553 C CA . GLU A 1 70 ? 13.656 -6.718 -23.410 1.00 56.03 70 GLU A CA 1
ATOM 554 C C . GLU A 1 70 ? 14.837 -6.288 -24.299 1.00 56.03 70 GLU A C 1
ATOM 556 O O . GLU A 1 70 ? 14.840 -6.596 -25.491 1.00 56.03 70 GLU A O 1
ATOM 561 N N . ASP A 1 71 ? 15.862 -5.650 -23.725 1.00 54.94 71 ASP A N 1
ATOM 562 C CA . ASP A 1 71 ? 17.062 -5.219 -24.454 1.00 54.94 71 ASP A CA 1
ATOM 563 C C . ASP A 1 71 ? 18.100 -6.348 -24.657 1.00 54.94 71 ASP A C 1
ATOM 565 O O . ASP A 1 71 ? 18.887 -6.287 -25.598 1.00 54.94 71 ASP A O 1
ATOM 569 N N . ASP A 1 72 ? 18.052 -7.432 -23.869 1.00 52.94 72 ASP A N 1
ATOM 570 C CA . ASP A 1 72 ? 18.956 -8.595 -24.004 1.00 52.94 72 ASP A CA 1
ATOM 571 C C . ASP A 1 72 ? 18.590 -9.555 -25.162 1.00 52.94 72 ASP A C 1
ATOM 573 O O . ASP A 1 72 ? 19.364 -10.448 -25.502 1.00 52.94 72 ASP A O 1
ATOM 577 N N . PHE A 1 73 ? 17.422 -9.390 -25.796 1.00 55.28 73 PHE A N 1
ATOM 578 C CA . PHE A 1 73 ? 16.942 -10.257 -26.891 1.00 55.28 73 PHE A CA 1
ATOM 579 C C . PHE A 1 73 ? 17.042 -9.622 -28.288 1.00 55.28 73 PHE A C 1
ATOM 581 O O . PHE A 1 73 ? 16.504 -10.165 -29.254 1.00 55.28 73 PHE A O 1
ATOM 588 N N . LYS A 1 74 ? 17.718 -8.474 -28.411 1.00 47.78 74 LYS A N 1
ATOM 589 C CA . LYS A 1 74 ? 17.849 -7.702 -29.660 1.00 47.78 74 LYS A CA 1
ATOM 590 C C . LYS A 1 74 ? 19.256 -7.743 -30.283 1.00 47.78 74 LYS A C 1
ATOM 592 O O . LYS A 1 74 ? 19.670 -6.762 -30.899 1.00 47.78 74 LYS A O 1
ATOM 597 N N . ILE A 1 75 ? 19.971 -8.863 -30.123 1.00 44.19 75 ILE A N 1
ATOM 598 C CA . ILE A 1 75 ? 21.218 -9.156 -30.861 1.00 44.19 75 ILE A CA 1
ATOM 599 C C . ILE A 1 75 ? 20.881 -9.680 -32.257 1.00 44.19 75 ILE A C 1
ATOM 601 O O . ILE A 1 75 ? 20.032 -10.596 -32.342 1.00 44.19 75 ILE A O 1
#

Secondary structure (DSSP, 8-state):
-HHHHHHHHT-SSPPSSPPPHHHHHHHHHHHTT----TTS-SPPHHHHHHHHHHHHHHHHHHHHHHHHHHGGG--

Foldseek 3Di:
DQLLQCVVVVHPDGDPDDDDPQVVQVSLLVCLVDPPDPPPPDRDPNSNVNSVVVVVVSVVVVVVVVVVVVVVPPD

Solvent-accessible surface area (backbone atoms only — not comparable to full-atom values): 4531 Å² total; per-residue (Å²): 120,51,52,62,50,18,64,75,69,74,37,94,70,53,74,92,67,84,77,57,68,69,59,52,52,50,54,32,13,39,70,32,69,44,83,85,51,99,82,68,75,75,81,52,70,72,25,37,53,46,5,48,55,53,47,51,53,49,44,52,52,47,52,54,60,52,53,64,63,61,64,77,75,73,126

Nearest PDB structures (foldseek):
  1mm8-assembly1_A-2  TM=7.456E-01  e=1.595E-01  Escherichia coli